Protein AF-E1L3S6-F1 (afdb_monomer)

Mean predicted aligned error: 9.1 Å

Structure (mmCIF, N/CA/C/O backbone):
data_AF-E1L3S6-F1
#
_entry.id   AF-E1L3S6-F1
#
loop_
_atom_site.group_PDB
_atom_site.id
_atom_site.type_symbol
_atom_site.label_atom_id
_atom_site.label_alt_id
_atom_site.label_comp_id
_atom_site.label_asym_id
_atom_site.label_entity_id
_atom_site.label_seq_id
_atom_site.pdbx_PDB_ins_code
_atom_site.Cartn_x
_atom_site.Cartn_y
_atom_site.Cartn_z
_atom_site.occupancy
_atom_site.B_iso_or_equiv
_atom_site.auth_seq_id
_atom_site.auth_comp_id
_atom_site.auth_asym_id
_atom_site.auth_atom_id
_atom_site.pdbx_PDB_model_num
ATOM 1 N N . MET A 1 1 ? 45.849 -1.132 2.127 1.00 40.91 1 MET A N 1
ATOM 2 C CA . MET A 1 1 ? 45.022 -0.187 2.901 1.00 40.91 1 MET A CA 1
ATOM 3 C C . MET A 1 1 ? 44.133 0.516 1.896 1.00 40.91 1 MET A C 1
ATOM 5 O O . MET A 1 1 ? 44.637 0.981 0.884 1.00 40.91 1 MET A O 1
ATOM 9 N N . GLU A 1 2 ? 42.833 0.369 2.093 1.00 47.91 2 GLU A N 1
ATOM 10 C CA . GLU A 1 2 ? 41.774 0.362 1.083 1.00 47.91 2 GLU A CA 1
ATOM 11 C C . GLU A 1 2 ? 41.597 1.687 0.327 1.00 47.91 2 GLU A C 1
ATOM 13 O O . GLU A 1 2 ? 41.403 2.741 0.927 1.00 47.91 2 GLU A O 1
ATOM 18 N N . MET A 1 3 ? 41.600 1.613 -1.006 1.00 52.53 3 MET A N 1
ATOM 19 C CA . MET A 1 3 ? 40.970 2.615 -1.864 1.00 52.53 3 MET A CA 1
ATOM 20 C C . MET A 1 3 ? 39.473 2.292 -1.947 1.00 52.53 3 MET A C 1
ATOM 22 O O . MET A 1 3 ? 39.011 1.732 -2.938 1.00 52.53 3 MET A O 1
ATOM 26 N N . ASN A 1 4 ? 38.714 2.619 -0.903 1.00 58.66 4 ASN A N 1
ATOM 27 C CA . ASN A 1 4 ? 37.254 2.567 -0.977 1.00 58.66 4 ASN A CA 1
ATOM 28 C C . ASN A 1 4 ? 36.769 3.847 -1.664 1.00 58.66 4 ASN A C 1
ATOM 30 O O . ASN A 1 4 ? 36.378 4.813 -1.009 1.00 58.66 4 ASN A O 1
ATOM 34 N N . GLY A 1 5 ? 36.857 3.868 -2.998 1.00 63.81 5 GLY A N 1
ATOM 35 C CA . GLY A 1 5 ? 36.077 4.811 -3.796 1.00 63.81 5 GLY A CA 1
ATOM 36 C C . GLY A 1 5 ? 34.599 4.634 -3.456 1.00 63.81 5 GLY A C 1
ATOM 37 O O . GLY A 1 5 ? 34.158 3.515 -3.177 1.00 63.81 5 GLY A O 1
ATOM 38 N N . SER A 1 6 ? 33.838 5.729 -3.410 1.00 81.38 6 SER A N 1
ATOM 39 C CA . SER A 1 6 ? 32.413 5.610 -3.116 1.00 81.38 6 SER A CA 1
ATOM 40 C C . SER A 1 6 ? 31.755 4.727 -4.181 1.00 81.38 6 SER A C 1
ATOM 42 O O . SER A 1 6 ? 32.147 4.748 -5.349 1.00 81.38 6 SER A O 1
ATOM 44 N N . VAL A 1 7 ? 30.742 3.953 -3.790 1.00 81.19 7 VAL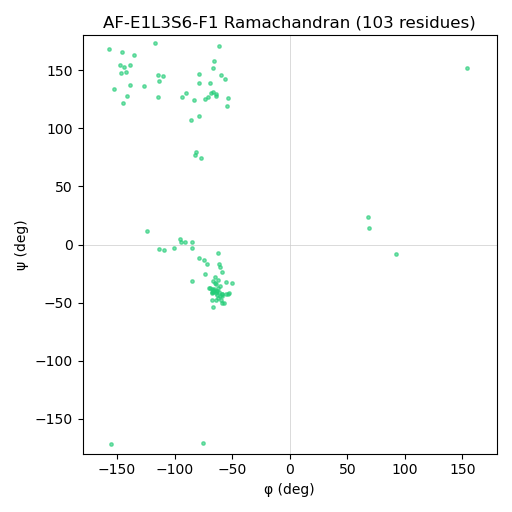 A N 1
ATOM 45 C CA . VAL A 1 7 ? 29.969 3.103 -4.715 1.00 81.19 7 VAL A CA 1
ATOM 46 C C . VAL A 1 7 ? 29.492 3.901 -5.939 1.00 81.19 7 VAL A C 1
ATOM 48 O O . VAL A 1 7 ? 29.475 3.387 -7.053 1.00 81.19 7 VAL A O 1
ATOM 51 N N . ILE A 1 8 ? 29.199 5.188 -5.741 1.00 80.81 8 ILE A N 1
ATOM 52 C CA . ILE A 1 8 ? 28.768 6.128 -6.779 1.00 80.81 8 ILE A CA 1
ATOM 53 C C . ILE A 1 8 ? 29.892 6.417 -7.785 1.00 80.81 8 ILE A C 1
ATOM 55 O O . ILE A 1 8 ? 29.645 6.484 -8.988 1.00 80.81 8 ILE A O 1
ATOM 59 N N . ASP A 1 9 ? 31.129 6.591 -7.319 1.00 86.81 9 ASP A N 1
ATOM 60 C CA . ASP A 1 9 ? 32.268 6.869 -8.201 1.00 86.81 9 ASP A CA 1
ATOM 61 C C . ASP A 1 9 ? 32.629 5.643 -9.040 1.00 86.81 9 ASP A C 1
ATOM 63 O O . ASP A 1 9 ? 32.925 5.769 -10.229 1.00 86.81 9 ASP A O 1
ATOM 67 N N . GLN A 1 10 ? 32.521 4.454 -8.445 1.00 84.94 10 GLN A N 1
ATOM 68 C CA . GLN A 1 10 ? 32.701 3.193 -9.156 1.00 84.94 10 GLN A CA 1
ATOM 69 C C . GLN A 1 10 ? 31.639 3.021 -10.259 1.00 84.94 10 GLN A C 1
ATOM 71 O O . GLN A 1 10 ? 31.988 2.743 -11.404 1.00 84.94 10 GLN A O 1
ATOM 76 N N . GLN A 1 11 ? 30.363 3.288 -9.950 1.00 83.06 11 GLN A N 1
ATOM 77 C CA . GLN A 1 11 ? 29.265 3.231 -10.925 1.00 83.06 11 GLN A CA 1
ATOM 78 C C . GLN A 1 11 ? 29.474 4.177 -12.113 1.00 83.06 11 GLN A C 1
ATOM 80 O O . GLN A 1 11 ? 29.256 3.783 -13.256 1.00 83.06 11 GLN A O 1
ATOM 85 N N . ARG A 1 12 ? 29.939 5.410 -11.872 1.00 86.25 12 ARG A N 1
ATOM 86 C CA . ARG A 1 12 ? 30.214 6.382 -12.947 1.00 86.25 12 ARG A CA 1
ATOM 87 C C . ARG A 1 12 ? 31.328 5.921 -13.885 1.00 86.25 12 ARG A C 1
ATOM 89 O O . ARG A 1 12 ? 31.232 6.119 -15.095 1.00 86.25 12 ARG A O 1
ATOM 96 N N . LEU A 1 13 ? 32.386 5.320 -13.339 1.00 88.62 13 LEU A N 1
ATOM 97 C CA . LEU A 1 13 ? 33.497 4.788 -14.134 1.00 88.62 13 LEU A CA 1
ATOM 98 C C . LEU A 1 13 ? 33.056 3.606 -15.002 1.00 88.62 13 LEU A C 1
ATOM 100 O O . LEU A 1 13 ? 33.451 3.519 -16.167 1.00 88.62 13 LEU A O 1
ATOM 104 N N . ASP A 1 14 ? 32.225 2.723 -14.453 1.00 87.38 14 ASP A N 1
ATOM 105 C CA . ASP A 1 14 ? 31.677 1.586 -15.190 1.00 87.38 14 ASP A CA 1
ATOM 106 C C . ASP A 1 14 ? 30.710 2.047 -16.289 1.00 87.38 14 ASP A C 1
ATOM 108 O O . ASP A 1 14 ? 30.801 1.574 -17.423 1.00 87.38 14 ASP A O 1
ATOM 112 N N . GLN A 1 15 ? 29.869 3.045 -16.005 1.00 87.06 15 GLN A N 1
ATOM 113 C CA . GLN A 1 15 ? 28.975 3.657 -16.989 1.00 87.06 15 GLN A CA 1
ATOM 114 C C . GLN A 1 15 ? 29.757 4.256 -18.169 1.00 87.06 15 GLN A C 1
ATOM 116 O O . GLN A 1 15 ? 29.505 3.903 -19.321 1.00 87.06 15 GLN A O 1
ATOM 121 N N . ALA A 1 16 ? 30.778 5.075 -17.895 1.00 88.44 16 ALA A N 1
ATOM 122 C CA . ALA A 1 16 ? 31.629 5.665 -18.933 1.00 88.44 16 ALA A CA 1
ATOM 123 C C . ALA A 1 16 ? 32.360 4.603 -19.777 1.00 88.44 16 ALA A C 1
ATOM 125 O O . ALA A 1 16 ? 32.534 4.759 -20.987 1.00 88.44 16 ALA A O 1
ATOM 126 N N . ARG A 1 17 ? 32.778 3.492 -19.156 1.00 91.19 17 ARG A N 1
ATOM 127 C CA . ARG A 1 17 ? 33.386 2.357 -19.870 1.00 91.19 17 ARG A CA 1
ATOM 128 C C . ARG A 1 17 ? 32.403 1.657 -20.803 1.00 91.19 17 ARG A C 1
ATOM 130 O O . ARG A 1 17 ? 32.816 1.273 -21.899 1.00 91.19 17 ARG A O 1
ATOM 137 N N . LEU A 1 18 ? 31.151 1.478 -20.380 1.00 90.62 18 LEU A N 1
ATOM 138 C CA . LEU A 1 18 ? 30.097 0.859 -21.187 1.00 90.62 18 LEU A CA 1
ATOM 139 C C . LEU A 1 18 ? 29.728 1.730 -22.396 1.00 90.62 18 LEU A C 1
ATOM 141 O O . LEU A 1 18 ? 29.550 1.192 -23.488 1.00 90.62 18 LEU A O 1
ATOM 145 N N . GLU A 1 19 ? 29.683 3.055 -22.225 1.00 91.75 19 GLU A N 1
ATOM 146 C CA . GLU A 1 19 ? 29.418 4.000 -23.322 1.00 91.75 19 GLU A CA 1
ATOM 147 C C . GLU A 1 19 ? 30.553 4.044 -24.347 1.00 91.75 19 GLU A C 1
ATOM 149 O O . GLU A 1 19 ? 30.309 4.124 -25.548 1.00 91.75 19 GLU A O 1
ATOM 154 N N . ALA A 1 20 ? 31.806 3.968 -23.891 1.00 91.25 20 ALA A N 1
ATOM 155 C CA . ALA A 1 20 ? 32.963 4.044 -24.778 1.00 91.25 20 ALA A CA 1
ATOM 156 C C . ALA A 1 20 ? 33.190 2.772 -25.616 1.00 91.25 20 ALA A C 1
ATOM 158 O O . ALA A 1 20 ? 33.815 2.846 -26.673 1.00 91.25 20 ALA A O 1
ATOM 159 N N . ASN A 1 21 ? 32.731 1.604 -25.146 1.00 90.38 21 ASN A N 1
ATOM 160 C CA . ASN A 1 21 ? 33.122 0.302 -25.707 1.00 90.38 21 ASN A CA 1
ATOM 161 C C . ASN A 1 21 ? 31.942 -0.578 -26.161 1.00 90.38 21 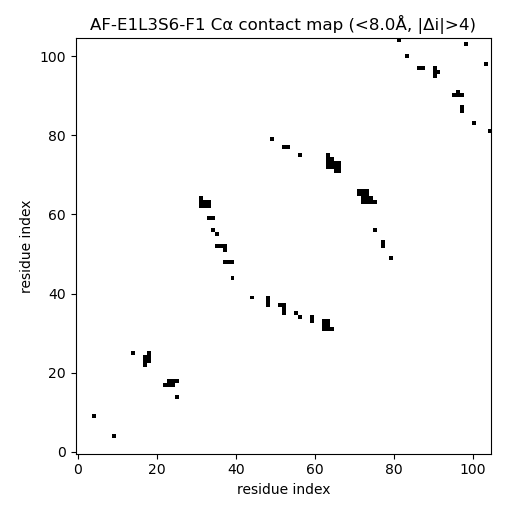ASN A C 1
ATOM 163 O O . ASN A 1 21 ? 32.142 -1.763 -26.430 1.00 90.38 21 ASN A O 1
ATOM 167 N N . GLY A 1 22 ? 30.717 -0.048 -26.243 1.00 85.25 22 GLY A N 1
ATOM 168 C CA . GLY A 1 22 ? 29.535 -0.845 -26.580 1.00 85.25 22 GLY A CA 1
ATOM 169 C C . GLY A 1 22 ? 28.383 -0.045 -27.189 1.00 85.25 22 GLY A C 1
ATOM 170 O O . GLY A 1 22 ? 28.519 1.127 -27.513 1.00 85.25 22 GLY A O 1
ATOM 171 N N . MET A 1 23 ? 27.227 -0.700 -27.351 1.00 88.69 23 MET A N 1
ATOM 172 C CA . MET A 1 23 ? 25.970 -0.064 -27.795 1.00 88.69 23 MET A CA 1
ATOM 173 C C . MET A 1 23 ? 25.179 0.577 -26.640 1.00 88.69 23 MET A C 1
ATOM 175 O O . MET A 1 23 ? 24.073 1.072 -26.851 1.00 88.69 23 MET A O 1
ATOM 179 N N . TYR A 1 24 ? 25.708 0.530 -25.414 1.00 88.25 24 TYR A N 1
ATOM 180 C CA . TYR A 1 24 ? 25.092 1.172 -24.258 1.00 88.25 24 TYR A CA 1
ATOM 181 C C . TYR A 1 24 ? 25.185 2.698 -24.388 1.00 88.25 24 TYR A C 1
ATOM 183 O O . TYR A 1 24 ? 26.211 3.235 -24.795 1.00 88.25 24 TYR A O 1
ATOM 191 N N . SER A 1 25 ? 24.113 3.400 -24.024 1.00 88.75 25 SER A N 1
ATOM 192 C CA . SER A 1 25 ? 24.088 4.859 -23.944 1.00 88.75 25 SER A CA 1
ATOM 193 C C . SER A 1 25 ? 23.189 5.276 -22.787 1.00 88.75 25 SER A C 1
ATOM 195 O O . SER A 1 25 ? 22.003 4.933 -22.777 1.00 88.75 25 SER A O 1
ATOM 197 N N . SER A 1 26 ? 23.742 6.027 -21.829 1.00 86.06 26 SER A N 1
ATOM 198 C CA . SER A 1 26 ? 23.019 6.472 -20.627 1.00 86.06 26 SER A CA 1
ATOM 199 C C . SER A 1 26 ? 21.780 7.310 -20.947 1.00 86.06 26 SER A C 1
ATOM 201 O O . SER A 1 26 ? 20.822 7.314 -20.181 1.00 86.06 26 SER A O 1
ATOM 203 N N . GLN A 1 27 ? 21.729 7.949 -22.122 1.00 86.38 27 GLN A N 1
ATOM 204 C CA . GLN A 1 27 ? 20.565 8.720 -22.572 1.00 86.38 27 GLN A CA 1
ATOM 205 C C . GLN A 1 27 ? 19.278 7.879 -22.710 1.00 86.38 27 GLN A C 1
ATOM 207 O O . GLN A 1 27 ? 18.182 8.440 -22.764 1.00 86.38 27 GLN A O 1
ATOM 212 N N . PHE A 1 28 ? 19.400 6.548 -22.802 1.00 83.12 28 PHE A N 1
ATOM 213 C CA . PHE A 1 28 ? 18.270 5.619 -22.884 1.00 83.12 28 PHE A CA 1
ATOM 214 C C . PHE A 1 28 ? 17.948 4.928 -21.554 1.00 83.12 28 PHE A C 1
ATOM 216 O O . PHE A 1 28 ? 16.973 4.180 -21.488 1.00 83.12 28 PHE A O 1
ATOM 223 N N . GLU A 1 29 ? 18.726 5.175 -20.501 1.00 79.12 29 GLU A N 1
ATOM 224 C CA . GLU A 1 29 ? 18.490 4.600 -19.181 1.00 79.12 29 GLU A CA 1
ATOM 225 C C . GLU A 1 29 ? 17.294 5.285 -18.509 1.00 79.12 29 GLU A C 1
ATOM 227 O O . GLU A 1 29 ? 17.221 6.512 -18.411 1.00 79.12 29 GLU A O 1
ATOM 232 N N . LYS A 1 30 ? 16.309 4.485 -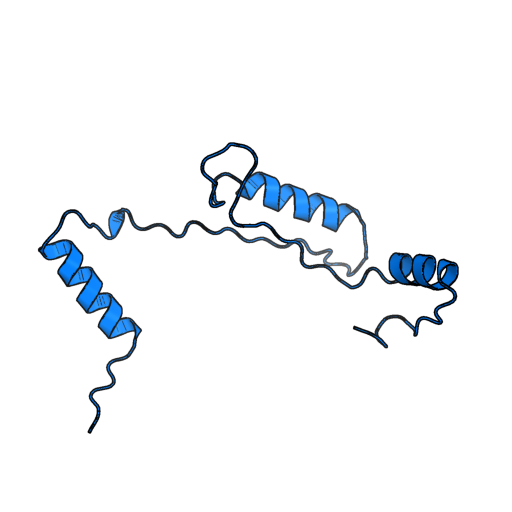18.087 1.00 72.44 30 LYS A N 1
ATOM 233 C CA . LYS A 1 30 ? 15.095 4.967 -17.425 1.00 72.44 30 LYS A CA 1
ATOM 234 C C . LYS A 1 30 ? 14.709 4.010 -16.311 1.00 72.44 30 LYS A C 1
ATOM 236 O O . LYS A 1 30 ? 14.536 2.821 -16.560 1.00 72.44 30 LYS A O 1
ATOM 241 N N . ASP A 1 31 ? 14.501 4.549 -15.114 1.00 68.69 31 ASP A N 1
ATOM 242 C CA . ASP A 1 31 ? 13.886 3.791 -14.029 1.00 68.69 31 ASP A CA 1
ATOM 243 C C . ASP A 1 31 ? 12.450 3.416 -14.402 1.00 68.69 31 ASP A C 1
ATOM 245 O O . ASP A 1 31 ? 11.642 4.264 -14.807 1.00 68.69 31 ASP A O 1
ATOM 249 N N . ALA A 1 32 ? 12.118 2.137 -14.248 1.00 70.06 32 ALA A N 1
ATOM 250 C CA . ALA A 1 32 ? 10.809 1.618 -14.613 1.00 70.06 32 ALA A CA 1
ATOM 251 C C . ALA A 1 32 ? 9.778 1.796 -13.490 1.00 70.06 32 ALA A C 1
ATOM 253 O O . ALA A 1 32 ? 8.641 2.088 -13.800 1.00 70.06 32 ALA A O 1
ATOM 254 N N . CYS A 1 33 ? 10.138 1.765 -12.203 1.00 80.50 33 CYS A N 1
ATOM 255 C CA . CYS A 1 33 ? 9.152 1.658 -11.114 1.00 80.50 33 CYS A CA 1
ATOM 256 C C . CYS A 1 33 ? 8.434 2.969 -10.747 1.00 80.50 33 CYS A C 1
ATOM 258 O O . CYS A 1 33 ? 9.054 4.034 -10.654 1.00 80.50 33 CYS A O 1
ATOM 260 N N . GLY 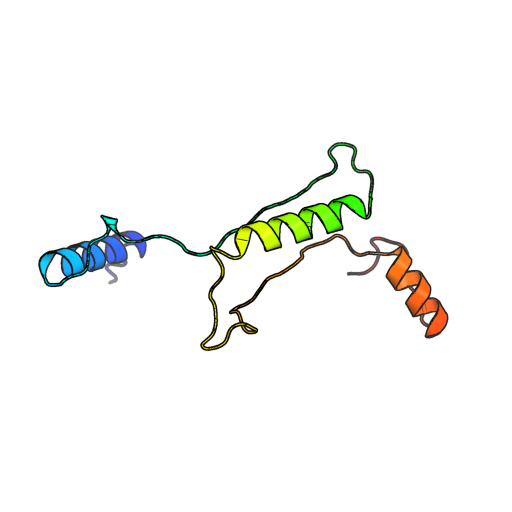A 1 34 ? 7.120 2.902 -10.489 1.00 85.56 34 GLY A N 1
ATOM 261 C CA . GLY A 1 34 ? 6.281 4.029 -10.056 1.00 85.56 34 GLY A CA 1
ATOM 262 C C . GLY A 1 34 ? 5.718 3.885 -8.654 1.00 85.56 34 GLY A C 1
ATOM 263 O O . GLY A 1 34 ? 5.392 2.788 -8.220 1.00 85.56 34 GLY A O 1
ATOM 264 N N . MET A 1 35 ? 5.582 5.015 -7.960 1.00 92.06 35 MET A N 1
ATOM 265 C CA . MET A 1 35 ? 4.982 5.100 -6.631 1.00 92.06 35 MET A CA 1
ATOM 266 C C . MET A 1 35 ? 4.090 6.338 -6.534 1.00 92.06 35 MET A C 1
ATOM 268 O O . MET A 1 35 ? 4.304 7.331 -7.231 1.00 92.06 35 MET A O 1
ATOM 272 N N . GLY A 1 36 ? 3.110 6.288 -5.639 1.00 93.44 36 GLY A N 1
ATOM 273 C CA . GLY A 1 36 ? 2.241 7.411 -5.314 1.00 93.44 36 GLY A CA 1
ATOM 274 C C . GLY A 1 36 ? 1.627 7.237 -3.931 1.00 93.44 36 GLY A C 1
ATOM 275 O O . GLY A 1 36 ? 1.729 6.174 -3.324 1.00 93.44 36 GLY A O 1
ATOM 276 N N . PHE A 1 37 ? 1.007 8.295 -3.422 1.00 96.00 37 PHE A N 1
ATOM 277 C CA . PHE A 1 37 ? 0.307 8.268 -2.145 1.00 96.00 37 PHE A CA 1
ATOM 278 C C . PHE A 1 37 ? -0.941 9.143 -2.214 1.00 96.00 37 PHE A C 1
ATOM 280 O O . PHE A 1 37 ? -0.996 10.123 -2.957 1.00 96.00 37 PHE A O 1
ATOM 287 N N . VAL A 1 38 ? -1.934 8.795 -1.403 1.00 96.50 38 VAL A N 1
ATOM 288 C CA . VAL A 1 38 ? -3.158 9.572 -1.211 1.00 96.50 38 VAL A CA 1
ATOM 289 C C . VAL A 1 38 ? -3.320 9.797 0.279 1.00 96.50 38 VAL A C 1
ATOM 291 O O . VAL A 1 38 ? -3.114 8.890 1.084 1.00 96.50 38 VAL A O 1
ATOM 294 N N . VAL A 1 39 ? -3.671 11.021 0.658 1.00 95.81 39 VAL A N 1
ATOM 295 C CA . VAL A 1 39 ? -3.863 11.386 2.058 1.00 95.81 39 VAL A CA 1
ATOM 296 C C . VAL A 1 39 ? -5.085 12.272 2.209 1.00 95.81 39 VAL A C 1
ATOM 298 O O . VAL A 1 39 ? -5.298 13.220 1.454 1.00 95.81 39 VAL A O 1
ATOM 301 N N . ASN A 1 40 ? -5.875 12.003 3.243 1.00 96.44 40 ASN A N 1
ATOM 302 C CA . ASN A 1 40 ? -6.884 12.945 3.694 1.00 96.44 40 ASN A CA 1
ATOM 303 C C . ASN A 1 40 ? -6.239 13.936 4.663 1.00 96.44 40 ASN A C 1
ATOM 305 O O . ASN A 1 40 ? -5.953 13.602 5.811 1.00 96.44 40 ASN A O 1
ATOM 309 N N . ILE A 1 41 ? -6.049 15.176 4.209 1.00 96.38 41 ILE A N 1
ATOM 310 C CA . ILE A 1 41 ? -5.389 16.243 4.981 1.00 96.38 41 ILE A CA 1
ATOM 311 C C . ILE A 1 41 ? -6.118 16.610 6.283 1.00 96.38 41 ILE A C 1
ATOM 313 O O . ILE A 1 41 ? -5.536 17.241 7.158 1.00 96.38 41 ILE A O 1
ATOM 317 N N . LYS A 1 42 ? -7.394 16.226 6.424 1.00 96.88 42 LYS A N 1
ATOM 318 C CA . LYS A 1 42 ? -8.186 16.427 7.647 1.00 96.88 42 LYS A CA 1
ATOM 319 C C . LYS A 1 42 ? -8.081 15.238 8.611 1.00 96.88 42 LYS A C 1
ATOM 321 O O . LYS A 1 42 ? -8.782 15.226 9.617 1.00 96.88 42 LYS A O 1
ATOM 326 N N . GLY A 1 43 ? -7.281 14.220 8.285 1.00 94.25 43 GLY A N 1
ATOM 327 C CA . GLY A 1 43 ? -7.079 13.025 9.107 1.00 94.25 43 GLY A CA 1
ATOM 328 C C . GLY A 1 43 ? -8.296 12.101 9.196 1.00 94.25 43 GLY A C 1
ATOM 329 O O . GLY A 1 43 ? -8.346 11.232 10.063 1.00 94.25 43 GLY A O 1
ATOM 330 N N . LYS A 1 44 ? -9.301 12.280 8.329 1.00 95.25 44 LYS A N 1
ATOM 331 C CA . LYS A 1 44 ? -10.503 11.439 8.337 1.00 95.25 44 LYS A CA 1
ATOM 332 C C . LYS A 1 44 ? -10.255 10.150 7.558 1.00 95.25 44 LYS A C 1
ATOM 334 O O . LYS A 1 44 ? -9.910 10.203 6.378 1.00 95.25 44 LYS A O 1
ATOM 339 N N . LYS A 1 45 ? -10.481 9.007 8.209 1.00 93.94 45 LYS A N 1
ATOM 340 C CA . LYS A 1 45 ? -10.473 7.688 7.563 1.00 93.94 45 LYS A CA 1
ATOM 341 C C . LYS A 1 45 ? -11.655 7.595 6.589 1.00 93.94 45 LYS A C 1
ATOM 343 O O . LYS A 1 45 ? -12.774 7.927 6.970 1.00 93.94 45 LYS A O 1
ATOM 348 N N . SER A 1 46 ? -11.402 7.164 5.356 1.00 94.88 46 SER A N 1
ATOM 349 C CA . SER A 1 46 ? -12.428 6.872 4.346 1.00 94.88 46 SER A CA 1
ATOM 350 C C . SER A 1 46 ? -11.961 5.719 3.464 1.00 94.88 46 SER A C 1
ATOM 352 O O . SER A 1 46 ? -10.762 5.603 3.204 1.00 94.88 46 SER A O 1
ATOM 354 N N . HIS A 1 47 ? -12.905 4.905 2.990 1.00 95.88 47 HIS A N 1
ATOM 355 C CA . HIS A 1 47 ? -12.635 3.891 1.972 1.00 95.88 47 HIS A CA 1
ATOM 356 C C . HIS A 1 47 ? -12.234 4.524 0.631 1.00 95.88 47 HIS A C 1
ATOM 358 O O . HIS A 1 47 ? -11.417 3.951 -0.076 1.00 95.88 47 HIS A O 1
ATOM 364 N N . ASP A 1 48 ? -12.697 5.744 0.332 1.00 96.50 48 ASP A N 1
ATOM 365 C CA . ASP A 1 48 ? -12.387 6.434 -0.932 1.00 96.50 48 ASP A CA 1
ATOM 366 C C . ASP A 1 48 ? -10.872 6.571 -1.183 1.00 96.50 48 ASP A C 1
ATOM 368 O O . ASP A 1 48 ? -10.414 6.513 -2.319 1.00 96.50 48 ASP A O 1
ATOM 372 N N . ILE A 1 49 ? -10.068 6.709 -0.118 1.00 96.19 49 ILE A N 1
ATOM 373 C CA . ILE A 1 49 ? -8.598 6.787 -0.216 1.00 96.19 49 ILE A CA 1
ATOM 374 C C . ILE A 1 49 ? -7.999 5.476 -0.739 1.00 96.19 49 ILE A C 1
ATOM 376 O O . ILE A 1 49 ? -6.973 5.498 -1.415 1.00 96.19 49 ILE A O 1
ATOM 380 N N . ILE A 1 50 ? -8.619 4.341 -0.412 1.00 96.69 50 ILE A N 1
ATOM 381 C CA . ILE A 1 50 ? -8.210 3.027 -0.910 1.00 96.69 50 ILE A CA 1
ATOM 382 C C . ILE A 1 50 ? -8.481 2.954 -2.410 1.00 96.69 50 ILE A C 1
ATOM 384 O O . ILE A 1 50 ? -7.579 2.606 -3.167 1.00 96.69 50 ILE A O 1
ATOM 388 N N . ASP A 1 51 ? -9.677 3.362 -2.840 1.00 97.50 51 ASP A N 1
ATOM 389 C CA . ASP A 1 51 ? -10.063 3.380 -4.254 1.00 97.50 51 ASP A CA 1
ATOM 390 C C . ASP A 1 51 ? -9.159 4.313 -5.075 1.00 97.50 51 ASP A C 1
ATOM 392 O O . ASP A 1 51 ? -8.710 3.958 -6.166 1.00 97.50 51 ASP A O 1
ATOM 396 N N . ASP A 1 52 ? -8.817 5.485 -4.534 1.00 97.25 52 ASP A N 1
ATOM 397 C CA . ASP A 1 52 ? -7.858 6.392 -5.165 1.00 97.25 52 ASP A CA 1
ATOM 398 C C . ASP A 1 52 ? -6.440 5.797 -5.216 1.00 97.25 52 ASP A C 1
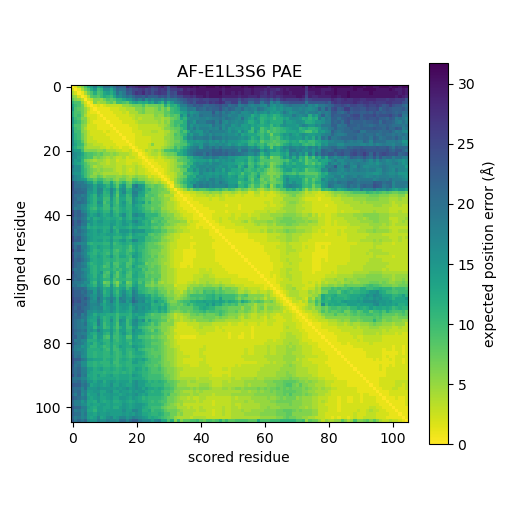ATOM 400 O O . ASP A 1 52 ? -5.748 5.948 -6.225 1.00 97.25 52 ASP A O 1
ATOM 404 N N . GLY A 1 53 ? -6.007 5.084 -4.172 1.00 97.12 53 GLY A N 1
ATOM 405 C CA . GLY A 1 53 ? -4.727 4.370 -4.150 1.00 97.12 53 GLY A CA 1
ATOM 406 C C . GLY A 1 53 ? -4.645 3.259 -5.202 1.00 97.12 53 GLY A C 1
ATOM 407 O O . GLY A 1 53 ? -3.646 3.157 -5.916 1.00 97.12 53 GLY A O 1
ATOM 408 N N . LEU A 1 54 ? -5.710 2.470 -5.362 1.00 97.38 54 LEU A N 1
ATOM 409 C CA . LEU A 1 54 ? -5.807 1.450 -6.412 1.00 97.38 54 LEU A CA 1
ATOM 410 C C . LEU A 1 54 ? -5.804 2.083 -7.808 1.00 97.38 54 LEU A C 1
ATOM 412 O O . LEU A 1 54 ? -5.065 1.641 -8.685 1.00 97.38 54 LEU A O 1
ATOM 416 N N . ARG A 1 55 ? -6.530 3.192 -7.991 1.00 97.62 55 ARG A N 1
ATOM 417 C CA . ARG A 1 55 ? -6.540 3.948 -9.251 1.00 97.62 55 ARG A CA 1
ATOM 418 C C . ARG A 1 55 ? -5.163 4.510 -9.616 1.00 97.62 55 ARG A C 1
ATOM 420 O O . ARG A 1 55 ? -4.854 4.658 -10.798 1.00 97.62 55 ARG A O 1
ATOM 427 N N . ILE A 1 56 ? -4.321 4.841 -8.633 1.00 96.12 56 ILE A N 1
ATOM 428 C CA . ILE A 1 56 ? -2.917 5.191 -8.891 1.00 96.12 56 ILE A CA 1
ATOM 429 C C . ILE A 1 56 ? -2.168 3.989 -9.467 1.00 96.12 56 ILE A C 1
ATOM 431 O O . ILE A 1 56 ? -1.490 4.155 -10.477 1.00 96.12 56 ILE A O 1
ATOM 435 N N . LEU A 1 57 ? -2.296 2.800 -8.870 1.00 95.25 57 LEU A N 1
ATOM 436 C CA . LEU A 1 57 ? -1.622 1.594 -9.365 1.00 95.25 57 LEU A CA 1
ATOM 437 C C . LEU A 1 57 ? -2.046 1.241 -10.794 1.00 95.25 57 LEU A C 1
ATOM 439 O O . LEU A 1 57 ? -1.179 1.006 -11.630 1.00 95.25 57 LEU A O 1
ATOM 443 N N . GLU A 1 58 ? -3.343 1.307 -11.104 1.00 94.38 58 GLU A N 1
ATOM 444 C CA . GLU A 1 58 ? -3.857 1.120 -12.472 1.00 94.38 58 GLU A CA 1
ATOM 445 C C . GLU A 1 58 ? -3.195 2.093 -13.459 1.00 94.38 58 GLU A C 1
ATOM 447 O O . GLU A 1 58 ? -2.770 1.723 -14.549 1.00 94.38 58 GLU A O 1
ATOM 452 N N . ARG A 1 59 ? -3.028 3.359 -13.061 1.00 94.25 59 ARG A N 1
ATOM 453 C CA . ARG A 1 59 ? -2.366 4.368 -13.902 1.00 94.25 59 ARG A CA 1
ATOM 454 C C . ARG A 1 59 ? -0.858 4.166 -14.021 1.00 94.25 59 ARG A C 1
ATOM 456 O O . ARG A 1 59 ? -0.257 4.739 -14.927 1.00 94.25 59 ARG A O 1
ATOM 463 N N . LEU A 1 60 ? -0.247 3.377 -13.141 1.00 92.44 60 LEU A N 1
ATOM 464 C CA . LEU A 1 60 ? 1.174 3.036 -13.160 1.00 92.44 60 LE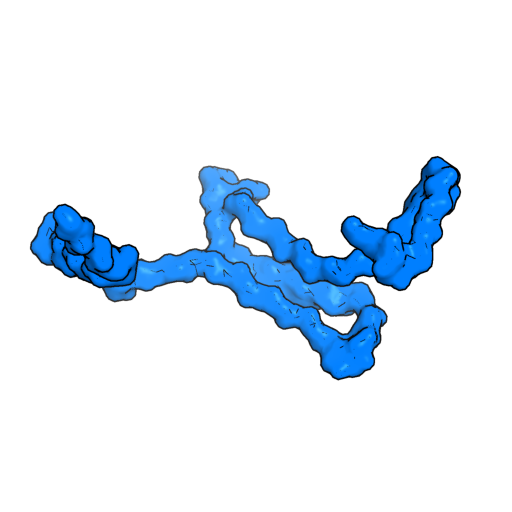U A CA 1
ATOM 465 C C . LEU A 1 60 ? 1.470 1.719 -13.893 1.00 92.44 60 LEU A C 1
ATOM 467 O O . LEU A 1 60 ? 2.635 1.353 -13.990 1.00 92.44 60 LEU A O 1
ATOM 471 N N . GLU A 1 61 ? 0.473 1.042 -14.466 1.00 89.62 61 GLU A N 1
ATOM 472 C CA . GLU A 1 61 ? 0.651 -0.238 -15.172 1.00 89.62 61 GLU A CA 1
ATOM 473 C C . GLU A 1 61 ? 1.728 -0.176 -16.269 1.00 89.62 61 GLU A C 1
ATOM 475 O O . GLU A 1 61 ? 2.596 -1.038 -16.341 1.00 89.62 61 GLU A O 1
ATOM 480 N N . HIS A 1 62 ? 1.762 0.904 -17.057 1.00 88.44 62 HIS A N 1
ATOM 481 C CA . HIS A 1 62 ? 2.766 1.137 -18.109 1.00 88.44 62 HIS A CA 1
ATOM 482 C C . HIS A 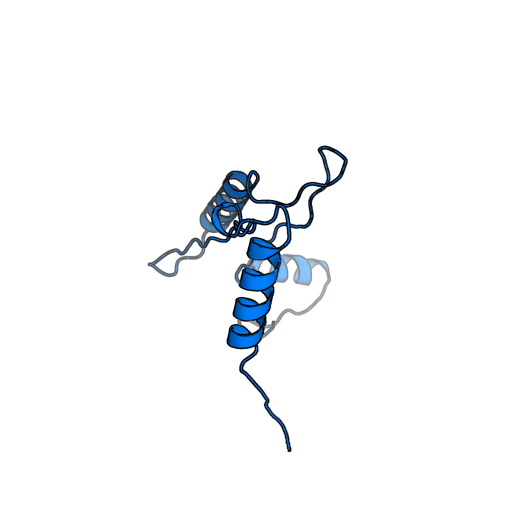1 62 ? 4.220 1.250 -17.603 1.00 88.44 62 HIS A C 1
ATOM 484 O O . HIS A 1 62 ? 5.151 1.383 -18.398 1.00 88.44 62 HIS A O 1
ATOM 490 N N . ARG A 1 63 ? 4.399 1.270 -16.281 1.00 87.62 63 ARG A N 1
ATOM 491 C CA . ARG A 1 63 ? 5.668 1.341 -15.551 1.00 87.62 63 ARG A CA 1
ATOM 492 C C . ARG A 1 63 ? 5.953 0.052 -14.765 1.00 87.62 63 ARG A C 1
ATOM 494 O O . ARG A 1 63 ? 7.005 -0.071 -14.149 1.00 87.62 63 ARG A O 1
ATOM 501 N N . GLY A 1 64 ? 5.031 -0.909 -14.767 1.00 84.94 64 GLY A N 1
ATOM 502 C CA . GLY A 1 64 ? 5.227 -2.218 -14.156 1.00 84.94 64 GLY A CA 1
ATOM 503 C C . GLY A 1 64 ? 6.068 -3.137 -15.039 1.00 84.94 64 GLY A C 1
ATOM 504 O O . GLY A 1 64 ? 5.984 -3.088 -16.267 1.00 84.94 64 GLY A O 1
ATOM 505 N N . GLY A 1 65 ? 6.866 -3.999 -14.410 1.00 84.12 65 GLY A N 1
ATOM 506 C CA . GLY A 1 65 ? 7.423 -5.161 -15.094 1.00 84.12 65 GLY A CA 1
ATOM 507 C C . GLY A 1 65 ? 6.307 -6.155 -15.411 1.00 84.12 65 GLY A C 1
ATOM 508 O O . GLY A 1 65 ? 5.486 -6.463 -14.542 1.00 84.12 65 GLY A O 1
ATOM 509 N N . ALA A 1 66 ? 6.257 -6.616 -16.659 1.00 85.38 66 ALA A N 1
ATOM 510 C CA . ALA A 1 66 ? 5.290 -7.596 -17.140 1.00 85.38 66 ALA A CA 1
ATOM 511 C C . ALA A 1 66 ? 5.990 -8.928 -17.433 1.00 85.38 66 ALA A C 1
ATOM 513 O O . ALA A 1 66 ? 7.138 -8.950 -17.886 1.00 85.38 66 ALA A O 1
ATOM 514 N N . GLY A 1 67 ? 5.288 -10.032 -17.180 1.00 84.88 67 GLY A N 1
ATOM 515 C CA . GLY A 1 67 ? 5.765 -11.371 -17.498 1.00 84.88 67 GLY A CA 1
ATOM 516 C C . GLY A 1 67 ? 5.682 -11.698 -18.993 1.00 84.88 67 GLY A C 1
ATOM 517 O O . GLY A 1 67 ? 5.420 -10.851 -19.845 1.00 84.88 67 GLY A O 1
ATOM 518 N N . ALA A 1 68 ? 5.915 -12.969 -19.328 1.00 87.69 68 ALA A N 1
ATOM 519 C CA . ALA A 1 68 ? 5.826 -13.451 -20.711 1.00 87.69 68 ALA A CA 1
ATOM 520 C C . ALA A 1 68 ? 4.374 -13.597 -21.210 1.00 87.69 68 ALA A C 1
ATOM 522 O O . ALA A 1 68 ? 4.149 -13.777 -22.408 1.00 87.69 68 ALA A O 1
ATOM 523 N N . ASP A 1 69 ? 3.400 -13.541 -20.300 1.00 88.75 69 ASP A N 1
ATOM 524 C CA . ASP A 1 69 ? 1.973 -13.543 -20.595 1.00 88.75 69 ASP A CA 1
ATOM 525 C C . ASP A 1 69 ? 1.311 -12.233 -20.139 1.00 88.75 69 ASP A C 1
ATOM 527 O O . ASP A 1 69 ? 1.928 -11.373 -19.518 1.00 88.75 69 ASP A O 1
ATOM 531 N N . LYS A 1 70 ? 0.033 -12.077 -20.488 1.00 84.31 70 LYS A N 1
ATOM 532 C CA . LYS A 1 70 ? -0.750 -10.864 -20.221 1.00 84.31 70 LYS A CA 1
ATOM 533 C C . LYS A 1 70 ? -1.276 -10.746 -18.784 1.00 84.31 70 LYS A C 1
ATOM 535 O O . LYS A 1 70 ? -1.829 -9.707 -18.449 1.00 84.31 70 LYS A O 1
ATOM 540 N N . ASP A 1 71 ? -1.195 -11.810 -17.987 1.00 88.12 71 ASP A N 1
ATOM 541 C CA . ASP A 1 71 ? -1.851 -11.902 -16.676 1.00 88.12 71 ASP A CA 1
ATOM 542 C C . ASP A 1 71 ? -0.837 -11.845 -15.515 1.00 88.12 71 ASP A C 1
ATOM 544 O O . ASP A 1 71 ? -1.227 -11.810 -14.347 1.00 88.12 71 ASP A O 1
ATOM 548 N N . THR A 1 72 ? 0.463 -11.818 -15.823 1.00 90.44 72 THR A N 1
ATOM 549 C CA . THR A 1 72 ? 1.558 -11.811 -14.849 1.00 90.44 72 THR A CA 1
ATOM 550 C C . THR A 1 72 ? 2.346 -10.504 -14.876 1.00 90.44 72 THR A C 1
ATOM 552 O O . THR A 1 72 ? 2.644 -9.936 -15.926 1.00 90.44 72 THR A O 1
ATOM 555 N N . GLY A 1 73 ? 2.730 -10.040 -13.689 1.00 89.19 73 GLY A N 1
ATOM 556 C CA . GLY A 1 73 ? 3.632 -8.909 -13.499 1.00 89.19 73 GLY A CA 1
ATOM 557 C C . GLY A 1 73 ? 4.510 -9.116 -12.271 1.00 89.19 73 GLY A C 1
ATOM 558 O O . GLY A 1 73 ? 4.234 -9.989 -11.446 1.00 89.19 73 GLY A O 1
ATOM 559 N N . ASP A 1 74 ? 5.562 -8.311 -12.147 1.00 91.00 74 ASP A N 1
ATOM 560 C CA . ASP A 1 74 ? 6.574 -8.475 -11.093 1.00 91.00 74 ASP A CA 1
ATOM 561 C C . ASP A 1 74 ? 6.014 -8.203 -9.685 1.00 91.00 74 ASP A C 1
ATOM 563 O O . ASP A 1 74 ? 6.445 -8.813 -8.705 1.00 91.00 74 ASP A O 1
ATOM 567 N N . GLY A 1 75 ? 5.037 -7.295 -9.578 1.00 89.94 75 GLY A N 1
ATOM 568 C CA . GLY A 1 75 ? 4.317 -7.016 -8.337 1.00 89.94 75 GLY A CA 1
ATOM 569 C C . GLY A 1 75 ? 3.731 -5.605 -8.252 1.00 89.94 75 GLY A C 1
ATOM 570 O O . GLY A 1 75 ? 4.266 -4.648 -8.806 1.00 89.94 75 GLY A O 1
ATOM 571 N N . ALA A 1 76 ? 2.635 -5.472 -7.504 1.00 93.88 76 ALA A N 1
ATOM 572 C CA . ALA A 1 76 ? 2.015 -4.199 -7.143 1.00 93.88 76 ALA A CA 1
ATOM 573 C C . ALA A 1 76 ? 1.498 -4.270 -5.698 1.00 93.88 76 ALA A C 1
ATOM 575 O O . ALA A 1 76 ? 1.114 -5.344 -5.230 1.00 93.88 76 ALA A O 1
ATOM 576 N N . GLY A 1 77 ? 1.504 -3.144 -4.976 1.00 94.81 77 GLY A N 1
ATOM 577 C CA . GLY A 1 77 ? 1.248 -3.152 -3.537 1.00 94.81 77 GLY A CA 1
ATOM 578 C C . GLY A 1 77 ? 0.649 -1.869 -2.961 1.00 94.81 77 GLY A C 1
ATOM 579 O O . GLY A 1 77 ? 1.110 -0.762 -3.219 1.00 94.81 77 GLY A O 1
ATOM 580 N N . ILE A 1 78 ? -0.369 -2.102 -2.136 1.00 97.31 78 ILE A N 1
ATOM 581 C CA . ILE A 1 78 ? -0.954 -1.297 -1.061 1.00 97.31 78 ILE A CA 1
ATOM 582 C C . ILE A 1 78 ? -0.160 -1.118 0.237 1.00 97.31 78 ILE A C 1
ATOM 584 O O . ILE A 1 78 ? 0.098 -2.140 0.866 1.00 97.31 78 ILE A O 1
ATOM 588 N N . LEU A 1 79 ? 0.102 0.092 0.747 1.00 96.88 79 LEU A N 1
ATOM 589 C CA . LEU A 1 79 ? 0.299 0.269 2.198 1.00 96.88 79 LEU A CA 1
ATOM 590 C C . LEU A 1 79 ? -0.817 1.134 2.780 1.00 96.88 79 LEU A C 1
ATOM 592 O O . LEU A 1 79 ? -1.076 2.237 2.301 1.00 96.88 79 LEU A O 1
ATOM 596 N N . VAL A 1 80 ? -1.476 0.628 3.822 1.00 96.25 80 VAL A N 1
ATOM 597 C CA . VAL A 1 80 ? -2.637 1.262 4.458 1.00 96.25 80 VAL A CA 1
ATOM 598 C C . VAL A 1 80 ? -2.507 1.209 5.977 1.00 96.25 80 VAL A C 1
ATOM 600 O O . VAL A 1 80 ? -1.730 0.432 6.527 1.00 96.25 80 VAL A O 1
ATOM 603 N N . GLN A 1 81 ? -3.287 2.034 6.675 1.00 94.81 81 GLN A N 1
ATOM 604 C CA . GLN A 1 81 ? -3.436 1.905 8.125 1.00 94.81 81 GLN A CA 1
ATOM 605 C C . GLN A 1 81 ? -4.150 0.594 8.472 1.00 94.81 81 GLN A C 1
ATOM 607 O O . GLN A 1 81 ? -5.000 0.144 7.706 1.00 94.81 81 GLN A O 1
ATOM 612 N N . ILE A 1 82 ? -3.876 0.036 9.656 1.00 95.88 82 ILE A N 1
ATOM 613 C CA . ILE A 1 82 ? -4.572 -1.161 10.144 1.00 95.88 82 ILE A CA 1
ATOM 614 C C . ILE A 1 82 ? -6.097 -0.913 10.125 1.00 95.88 82 ILE A C 1
ATOM 616 O O . ILE A 1 82 ? -6.578 -0.000 10.817 1.00 95.88 82 ILE A O 1
ATOM 620 N N . PRO A 1 83 ? -6.880 -1.703 9.364 1.00 95.94 83 PRO A N 1
ATOM 621 C CA . PRO A 1 83 ? -8.330 -1.569 9.288 1.00 95.94 83 PRO A CA 1
ATOM 622 C C . PRO A 1 83 ? -8.986 -2.170 10.540 1.00 95.94 83 PRO A C 1
ATOM 624 O O . PRO A 1 83 ? -9.551 -3.259 10.502 1.00 95.94 83 PRO A O 1
ATOM 627 N N . HIS A 1 84 ? -8.899 -1.464 11.671 1.00 96.19 84 HIS A N 1
ATOM 628 C CA . HIS A 1 84 ? -9.327 -1.985 12.977 1.00 96.19 84 HIS A CA 1
ATOM 629 C C . HIS A 1 84 ? -10.759 -2.528 12.996 1.00 96.19 84 HIS A C 1
ATOM 631 O O . HIS A 1 84 ? -10.978 -3.596 13.550 1.00 96.19 84 HIS A O 1
ATOM 637 N N . GLU A 1 85 ? -11.712 -1.850 12.353 1.00 95.56 85 GLU A N 1
ATOM 638 C CA . GLU A 1 85 ? -13.108 -2.314 12.311 1.00 95.56 85 GLU A CA 1
ATOM 639 C C . GLU A 1 85 ? -13.265 -3.652 11.573 1.00 95.56 85 GLU A C 1
ATOM 641 O O . GLU A 1 85 ? -14.087 -4.478 11.961 1.00 95.56 85 GLU A O 1
ATOM 646 N N . PHE A 1 86 ? -12.450 -3.896 10.539 1.00 96.19 86 PHE A N 1
ATOM 647 C CA . PHE A 1 86 ? -12.409 -5.191 9.860 1.00 96.19 86 PHE A CA 1
ATOM 648 C C . PHE A 1 86 ? -11.860 -6.265 10.803 1.00 96.19 86 PHE A C 1
ATOM 650 O O . PHE A 1 86 ? -12.534 -7.260 11.049 1.00 96.19 86 PHE A O 1
ATOM 657 N N . PHE A 1 87 ? -10.681 -6.034 11.389 1.00 97.38 87 PHE A N 1
ATOM 658 C CA . PHE A 1 87 ? -10.060 -6.994 12.307 1.00 97.38 87 PHE A CA 1
ATOM 659 C C . PHE A 1 87 ? -10.948 -7.302 13.508 1.00 97.38 87 PHE A C 1
ATOM 661 O O . PHE A 1 87 ? -11.099 -8.463 13.865 1.00 97.38 87 PHE A O 1
ATOM 668 N N . LYS A 1 88 ? -11.578 -6.286 14.101 1.00 97.69 88 LYS A N 1
ATOM 669 C CA . LYS A 1 88 ? -12.491 -6.453 15.231 1.00 97.69 88 LYS A CA 1
ATOM 670 C C . LYS A 1 88 ? -13.631 -7.408 14.882 1.00 97.69 88 LYS A C 1
ATOM 672 O O . LYS A 1 88 ? -13.849 -8.370 15.611 1.00 97.69 88 LYS A O 1
ATOM 677 N N . ARG A 1 89 ? -14.297 -7.186 13.744 1.00 97.69 89 ARG A N 1
ATOM 678 C CA . ARG A 1 89 ? -15.391 -8.044 13.269 1.00 97.69 89 ARG A CA 1
ATOM 679 C C . ARG A 1 89 ? -14.935 -9.487 13.047 1.00 97.69 89 ARG A C 1
ATOM 681 O O . ARG A 1 89 ? -15.603 -10.409 13.500 1.00 97.69 89 ARG A O 1
ATOM 688 N N . GLU A 1 90 ? -13.813 -9.696 12.360 1.00 98.06 90 GLU A N 1
ATOM 689 C CA . GLU A 1 90 ? -13.331 -11.056 12.074 1.00 98.06 90 GLU A CA 1
ATOM 690 C C . GLU A 1 90 ? -12.845 -11.771 13.347 1.00 98.06 90 GLU A C 1
ATOM 692 O O . GLU A 1 90 ? -13.106 -12.958 13.538 1.00 98.06 90 GLU A O 1
ATOM 697 N N . CYS A 1 91 ? -12.194 -11.054 14.267 1.00 97.88 91 CYS A N 1
ATOM 698 C CA . CYS A 1 91 ? -11.783 -11.599 15.558 1.00 97.88 91 CYS A CA 1
ATOM 699 C C . CYS A 1 91 ? -12.984 -12.017 16.417 1.00 97.88 91 CYS A C 1
ATOM 701 O O . CYS A 1 91 ? -12.932 -13.084 17.026 1.00 97.88 91 CYS A O 1
ATOM 703 N N . GLU A 1 92 ? -14.076 -11.244 16.420 1.00 97.12 92 GLU A N 1
ATOM 704 C CA . GLU A 1 92 ? -15.324 -11.618 17.100 1.00 97.12 92 GLU A CA 1
ATOM 705 C C . GLU A 1 92 ? -15.885 -12.948 16.566 1.00 97.12 92 GLU A C 1
ATOM 707 O O . GLU A 1 92 ? -16.232 -13.826 17.358 1.00 97.12 92 GLU A O 1
ATOM 712 N N . VAL A 1 93 ? -15.901 -13.144 15.241 1.00 97.94 93 VAL A N 1
ATOM 713 C CA . VAL A 1 93 ? -16.340 -14.406 14.606 1.00 97.94 93 VAL A CA 1
ATOM 714 C C . VAL A 1 93 ? -15.453 -15.585 15.014 1.00 97.94 93 VAL A C 1
ATOM 716 O O . VAL A 1 93 ? -15.945 -16.694 15.221 1.00 97.94 93 VAL A O 1
ATOM 719 N N . LEU A 1 94 ? -14.149 -15.351 15.156 1.00 97.88 94 LEU A N 1
ATOM 720 C CA . LEU A 1 94 ? -13.164 -16.372 15.519 1.00 97.88 94 LEU A CA 1
ATOM 721 C C . LEU A 1 94 ? -13.044 -16.604 17.036 1.00 97.88 94 LEU A C 1
ATOM 723 O O . LEU A 1 94 ? -12.272 -17.465 17.456 1.00 97.88 94 LEU A O 1
ATOM 727 N N . GLY A 1 95 ? -13.773 -15.849 17.867 1.00 97.69 95 GLY A N 1
ATOM 728 C CA . GLY A 1 95 ? -13.659 -15.916 19.328 1.00 97.69 95 GLY A CA 1
ATOM 729 C C . GLY A 1 95 ? -12.324 -15.388 19.870 1.00 97.69 95 GLY A C 1
ATOM 730 O O . GLY A 1 95 ? -11.901 -15.769 20.961 1.00 97.69 95 GLY A O 1
ATOM 731 N N . ILE A 1 96 ? -11.644 -14.527 19.110 1.00 97.81 96 ILE A N 1
ATOM 732 C CA . ILE A 1 96 ? -10.377 -13.894 19.481 1.00 97.81 96 ILE A CA 1
ATOM 733 C C . ILE A 1 96 ? -10.677 -12.533 20.117 1.00 97.81 96 ILE A C 1
ATOM 735 O O . ILE A 1 96 ? -11.339 -11.687 19.521 1.00 97.81 96 ILE A O 1
ATOM 739 N N . SER A 1 97 ? -10.146 -12.287 21.315 1.00 96.81 97 SER A N 1
ATOM 740 C CA . SER A 1 97 ? -10.216 -10.962 21.939 1.00 96.81 97 SER A CA 1
ATOM 741 C C . SER A 1 97 ? -9.168 -10.036 21.322 1.00 96.81 97 SER A C 1
ATOM 743 O O . SER A 1 97 ? -7.973 -10.220 21.553 1.00 96.81 97 SER A O 1
ATOM 745 N N . LEU A 1 98 ? -9.605 -9.033 20.561 1.00 97.75 98 LEU A N 1
ATOM 746 C CA . LEU A 1 98 ? -8.720 -8.043 19.944 1.00 97.75 98 LEU A CA 1
ATOM 747 C C . LEU A 1 98 ? -8.501 -6.832 20.882 1.00 97.75 98 LEU A C 1
ATOM 749 O O . LEU A 1 98 ? -9.493 -6.273 21.359 1.00 97.75 98 LEU A O 1
ATOM 753 N N . PRO A 1 99 ? -7.248 -6.396 21.136 1.00 97.50 99 PRO A N 1
ATOM 754 C CA . PRO A 1 99 ? -6.952 -5.153 21.860 1.00 97.50 99 PRO A CA 1
ATOM 755 C C . PRO A 1 99 ? -7.487 -3.893 21.163 1.00 97.50 99 PRO A C 1
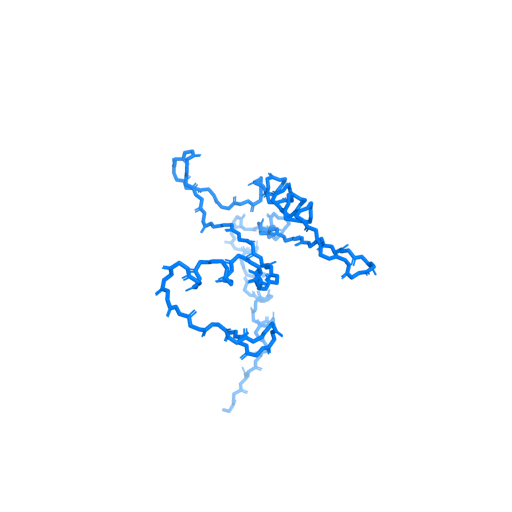ATOM 757 O O . PRO A 1 99 ? -7.926 -3.932 20.006 1.00 97.50 99 PRO A O 1
ATOM 760 N N . ALA A 1 100 ? -7.433 -2.747 21.848 1.00 97.25 100 ALA A N 1
ATOM 761 C CA . ALA A 1 100 ? -7.892 -1.492 21.263 1.00 97.25 100 ALA A CA 1
ATOM 762 C C . ALA A 1 100 ? -7.018 -1.067 20.068 1.00 97.25 100 ALA A C 1
ATOM 764 O O . ALA A 1 100 ? -5.861 -1.469 19.919 1.00 97.25 100 ALA A O 1
ATOM 765 N N . ALA A 1 101 ? -7.569 -0.227 19.187 1.00 96.31 101 ALA A N 1
ATOM 766 C CA . ALA A 1 101 ? -6.813 0.331 18.068 1.00 96.31 101 ALA A CA 1
ATOM 767 C C . ALA A 1 101 ? -5.519 1.015 18.552 1.00 96.31 101 ALA A C 1
ATOM 769 O O . ALA A 1 101 ? -5.570 1.915 19.386 1.00 96.31 101 ALA A O 1
ATOM 770 N N . GLY A 1 102 ? -4.376 0.620 17.982 1.00 95.94 102 GLY A N 1
ATOM 771 C CA . GLY A 1 102 ? -3.054 1.133 18.363 1.00 95.94 102 GLY A CA 1
ATOM 772 C C . GLY A 1 102 ? -2.329 0.309 19.432 1.00 95.94 102 GLY A C 1
ATOM 773 O O . GLY A 1 102 ? -1.150 0.547 19.664 1.00 95.94 102 GLY A O 1
ATOM 774 N N . GLU A 1 103 ? -2.990 -0.681 20.035 1.00 97.31 103 GLU A N 1
ATOM 775 C CA . GLU A 1 103 ? -2.384 -1.609 21.004 1.00 97.31 103 GLU 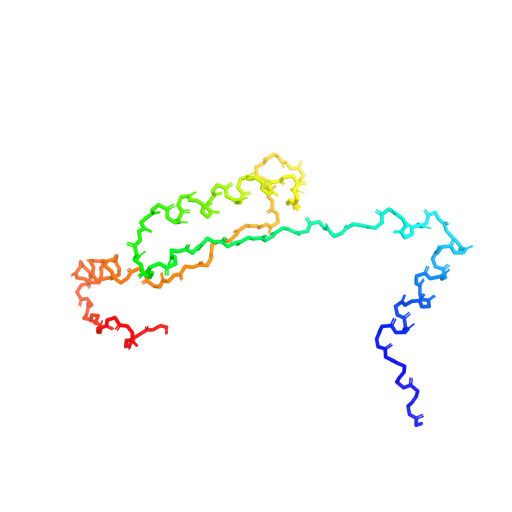A CA 1
ATOM 776 C C . GLU A 1 103 ? -1.903 -2.923 20.357 1.00 97.31 103 GLU A C 1
ATOM 778 O O . GLU A 1 103 ? -1.468 -3.840 21.050 1.00 97.31 103 GLU A O 1
ATOM 783 N N . TYR A 1 104 ? -1.985 -3.028 19.028 1.00 95.31 104 TYR A N 1
ATOM 784 C CA . TYR A 1 104 ? -1.535 -4.175 18.240 1.00 95.31 104 TYR A CA 1
ATOM 785 C C . TYR A 1 104 ? -1.028 -3.721 16.860 1.00 95.31 104 TYR A C 1
ATOM 787 O O . TYR A 1 104 ? -1.444 -2.667 16.363 1.00 95.31 104 TYR A O 1
ATOM 795 N N . GLY A 1 105 ? -0.138 -4.513 16.252 1.00 85.44 105 GLY A N 1
ATOM 796 C CA . GLY A 1 105 ? 0.463 -4.259 14.940 1.00 85.44 105 GLY A CA 1
ATOM 797 C C . GLY A 1 105 ? 1.525 -5.282 14.579 1.00 85.44 105 GLY A C 1
ATOM 798 O O . GLY A 1 105 ? 2.238 -5.722 15.507 1.00 85.44 105 GLY A O 1
#

Radius of gyration: 22.88 Å; Cα contacts (8 Å, |Δi|>4): 53; chains: 1; bounding box: 61×33×50 Å

Organism: NCBI:txid866776

Sequence (105 aa):
MEMNGSVIDQQRLDQARLEANGMYSSQFEKDACGMGFVVNIKGKKSHDIIDDGLRILERLEHRGGAGADKDTGDGAGILVQIPHEFFKRECEVLGISLPAAGEYG

pLDDT: mean 89.61, std 10.47, range [40.91, 98.06]

InterPro domains:
  IPR017932 Glutamine amidotransferase type 2 domain [PF00310] (33-105)
  IPR017932 Glutamine amidotransferase type 2 domain [PS51278] (33-105)
  IPR029055 Nucleophile aminohydrolases, N-terminal [G3DSA:3.60.20.10] (33-105)
  IPR029055 Nucleophile aminohydrolases, N-terminal [SSF56235] (33-104)
  IPR050711 Electron transfer and nitrogen metabolism enzyme [PTHR11938] (29-104)

Foldseek 3Di:
DDPCDDPVVVVVVVQVVCVVPHPDDCVPDDQLDDDDADDDPVNDDDCVRVVVRVVVVVVSPSSWAADPDDPDTPDDDDDDADPVVVVVVVCVVVVHDDDDPPPDD

Solvent-accessible surface area (backbone atoms only — not comparable to full-atom values): 7102 Å² total; per-residue (Å²): 134,85,85,78,68,54,74,66,58,53,51,52,53,52,50,53,51,39,44,75,74,53,92,51,55,76,91,74,67,71,89,55,81,73,88,86,86,71,80,57,92,83,73,61,90,60,70,66,53,54,56,53,46,51,54,49,52,65,72,36,50,95,32,52,59,66,49,99,53,96,89,44,54,80,77,87,85,88,88,77,77,84,59,52,74,59,52,47,54,53,26,57,77,70,72,44,90,72,71,61,91,84,72,68,134

Secondary structure (DSSP, 8-state):
------HHHHHHHHHHHHHHHSS--GGG------------TT----THHHHHHHHHHHHTGGGS-B-SSSS-BS---------HHHHHHHHHHTT--PPPTTS--